Protein AF-A0A7M3PBM9-F1 (afdb_monomer_lite)

Structure (mmCIF, N/CA/C/O backbone):
data_AF-A0A7M3PBM9-F1
#
_entry.id   AF-A0A7M3PBM9-F1
#
loop_
_atom_site.group_PDB
_atom_site.id
_atom_site.type_symbol
_atom_site.label_atom_id
_atom_site.label_alt_id
_atom_site.label_comp_id
_atom_site.label_asym_id
_atom_site.label_entity_id
_atom_site.label_seq_id
_atom_site.pdbx_PDB_ins_code
_atom_site.Cartn_x
_atom_site.Cartn_y
_atom_site.Cartn_z
_atom_site.occupancy
_atom_site.B_iso_or_equiv
_atom_site.auth_seq_id
_atom_site.auth_comp_id
_atom_site.auth_asym_id
_atom_site.auth_atom_id
_atom_site.pdbx_PDB_model_num
ATOM 1 N N . MET A 1 1 ? -22.779 4.260 16.317 1.00 39.94 1 MET A N 1
ATOM 2 C CA . MET A 1 1 ? -21.366 4.637 16.527 1.00 39.94 1 MET A CA 1
ATOM 3 C C . MET A 1 1 ? -20.652 4.446 15.200 1.00 39.94 1 MET A C 1
ATOM 5 O O . MET A 1 1 ? -20.146 3.365 14.939 1.00 39.94 1 MET A O 1
ATOM 9 N N . SER A 1 2 ? -20.713 5.443 14.316 1.00 43.88 2 SER A N 1
ATOM 10 C CA . SER A 1 2 ? -19.997 5.405 13.039 1.00 43.88 2 SER A CA 1
ATOM 11 C C . SER A 1 2 ? -18.538 5.736 13.318 1.00 43.88 2 SER A C 1
ATOM 13 O O . SER A 1 2 ? -18.134 6.891 13.241 1.00 43.88 2 SER A O 1
ATOM 15 N N . THR A 1 3 ? -17.759 4.745 13.746 1.00 52.28 3 THR A N 1
ATOM 16 C CA . THR A 1 3 ? -16.306 4.867 13.676 1.00 52.28 3 THR A CA 1
ATOM 17 C C . THR A 1 3 ? -15.967 4.872 12.197 1.00 52.28 3 THR A C 1
ATOM 19 O O . THR A 1 3 ? -16.123 3.855 11.526 1.00 52.28 3 THR A O 1
ATOM 22 N N . GLU A 1 4 ? -15.615 6.040 11.678 1.00 83.38 4 GLU A N 1
ATOM 23 C CA . GLU A 1 4 ? -15.232 6.219 10.285 1.00 83.38 4 GLU A CA 1
ATOM 24 C C . GLU A 1 4 ? -14.106 5.228 9.945 1.00 83.38 4 GLU A C 1
ATOM 26 O O . GLU A 1 4 ? -13.003 5.290 10.494 1.00 83.38 4 GLU A O 1
ATOM 31 N N . HIS A 1 5 ? -14.435 4.231 9.119 1.00 93.94 5 HIS A N 1
ATOM 32 C CA . HIS A 1 5 ? -13.485 3.247 8.614 1.00 93.94 5 HIS A CA 1
ATOM 33 C C . HIS A 1 5 ? -12.494 3.924 7.666 1.00 93.94 5 HIS A C 1
ATOM 35 O O . HIS A 1 5 ? -12.785 4.971 7.086 1.00 93.94 5 HIS A O 1
ATOM 41 N N . LEU A 1 6 ? -11.334 3.301 7.451 1.00 94.69 6 LEU A N 1
ATOM 42 C CA . LEU A 1 6 ? -10.448 3.732 6.371 1.00 94.69 6 LEU A CA 1
ATOM 43 C C . LEU A 1 6 ? -11.205 3.680 5.036 1.00 94.69 6 LEU A C 1
ATOM 45 O O . LEU A 1 6 ? -11.783 2.651 4.684 1.00 94.69 6 LEU A O 1
ATOM 49 N N . GLY A 1 7 ? -11.181 4.788 4.293 1.00 94.50 7 GLY A N 1
ATOM 50 C CA . GLY A 1 7 ? -11.704 4.822 2.930 1.00 94.50 7 GLY A CA 1
ATOM 51 C C . GLY A 1 7 ? -10.931 3.868 2.017 1.00 94.50 7 GLY A C 1
ATOM 52 O O . GLY A 1 7 ? -9.757 3.584 2.257 1.00 94.50 7 GLY A O 1
ATOM 53 N N . THR A 1 8 ? -11.572 3.395 0.949 1.00 94.06 8 THR A N 1
ATOM 54 C CA . THR A 1 8 ? -10.992 2.422 0.007 1.00 94.06 8 THR A CA 1
ATOM 55 C C . THR A 1 8 ? -9.629 2.853 -0.537 1.00 94.06 8 THR A C 1
ATOM 57 O O . THR A 1 8 ? -8.703 2.045 -0.554 1.00 94.06 8 THR A O 1
ATOM 60 N N . GLU A 1 9 ? -9.479 4.134 -0.884 1.00 95.44 9 GLU A N 1
ATOM 61 C CA . GLU A 1 9 ? -8.213 4.708 -1.360 1.00 95.44 9 GLU A CA 1
ATOM 62 C C . GLU A 1 9 ? -7.108 4.651 -0.296 1.00 95.44 9 GLU A C 1
ATOM 64 O O . GLU A 1 9 ? -5.959 4.343 -0.595 1.00 95.44 9 GLU A O 1
ATOM 69 N N . ALA A 1 10 ? -7.448 4.888 0.975 1.00 96.06 10 ALA A N 1
ATOM 70 C CA . ALA A 1 10 ? -6.482 4.808 2.068 1.00 96.06 10 ALA A CA 1
ATOM 71 C C . ALA A 1 10 ? -6.044 3.361 2.337 1.00 96.06 10 ALA A C 1
ATOM 73 O O . ALA A 1 10 ? -4.895 3.127 2.708 1.00 96.06 10 ALA A O 1
ATOM 74 N N . ILE A 1 11 ? -6.945 2.391 2.141 1.00 97.25 11 ILE A N 1
ATOM 75 C CA . ILE A 1 11 ? -6.619 0.963 2.219 1.00 97.25 11 ILE A CA 1
ATOM 76 C C . ILE A 1 11 ? -5.671 0.584 1.073 1.00 97.25 11 ILE A C 1
ATOM 78 O O . ILE A 1 11 ? -4.641 -0.026 1.352 1.00 97.25 11 ILE A O 1
ATOM 82 N N . ALA A 1 12 ? -5.965 0.998 -0.165 1.00 96.44 12 ALA A N 1
ATOM 83 C CA . ALA A 1 12 ? -5.106 0.739 -1.325 1.00 96.44 12 ALA A CA 1
ATOM 84 C C . ALA A 1 12 ? -3.703 1.330 -1.125 1.00 96.44 12 ALA A C 1
ATOM 86 O O . ALA A 1 12 ? -2.720 0.594 -1.092 1.00 96.44 12 ALA A O 1
ATOM 87 N N . ALA A 1 13 ? -3.618 2.625 -0.805 1.00 96.62 13 ALA A N 1
ATOM 88 C CA . ALA A 1 13 ? -2.344 3.290 -0.543 1.00 96.62 13 ALA A CA 1
ATOM 89 C C . ALA A 1 13 ? -1.569 2.673 0.640 1.00 96.62 13 ALA A C 1
ATOM 91 O O . ALA A 1 13 ? -0.339 2.669 0.642 1.00 96.62 13 ALA A O 1
ATOM 92 N N . PHE A 1 14 ? -2.254 2.135 1.660 1.00 97.44 14 PHE A N 1
ATOM 93 C CA . PHE A 1 14 ? -1.600 1.401 2.750 1.00 97.44 14 PHE A CA 1
ATOM 94 C C . PHE A 1 14 ? -1.025 0.057 2.282 1.00 97.44 14 PHE A C 1
ATOM 96 O O . PHE A 1 14 ? 0.054 -0.342 2.718 1.00 97.44 14 PHE A O 1
ATOM 103 N N . VAL A 1 15 ? -1.750 -0.664 1.424 1.00 97.19 15 VAL A N 1
ATOM 104 C CA . VAL A 1 15 ? -1.316 -1.953 0.865 1.00 97.19 15 VAL A CA 1
ATOM 105 C C . VAL A 1 15 ? -0.126 -1.776 -0.075 1.00 97.19 15 VAL A C 1
ATOM 107 O O . VAL A 1 15 ? 0.791 -2.597 -0.021 1.00 97.19 15 VAL A O 1
ATOM 110 N N . ASP A 1 16 ? -0.127 -0.701 -0.859 1.00 95.38 16 ASP A N 1
ATOM 111 C CA . ASP A 1 16 ? 0.907 -0.383 -1.846 1.00 95.38 16 ASP A CA 1
ATOM 112 C C . ASP A 1 16 ? 2.115 0.358 -1.239 1.00 95.38 16 ASP A C 1
ATOM 114 O O . ASP A 1 16 ? 3.157 0.488 -1.877 1.00 95.38 16 ASP A O 1
ATOM 118 N N . GLY A 1 17 ? 2.024 0.789 0.026 1.00 96.44 17 GLY A N 1
ATOM 119 C CA . GLY A 1 17 ? 3.110 1.485 0.728 1.00 96.44 17 GLY A CA 1
ATOM 120 C C . GLY A 1 17 ? 3.275 2.952 0.317 1.00 96.44 17 GLY A C 1
ATOM 121 O O . GLY A 1 17 ? 4.344 3.534 0.486 1.00 96.44 17 GLY A O 1
ATOM 122 N N . GLU A 1 18 ? 2.220 3.563 -0.218 1.00 97.81 18 GLU A N 1
ATOM 123 C CA . GLU A 1 18 ? 2.239 4.913 -0.792 1.00 97.81 18 GLU A CA 1
ATOM 124 C C . GLU A 1 18 ? 1.809 6.008 0.197 1.00 97.81 18 GLU A C 1
ATOM 126 O O . GLU A 1 18 ? 1.899 7.206 -0.092 1.00 97.81 18 GLU A O 1
ATOM 131 N N . LEU A 1 19 ? 1.364 5.625 1.398 1.00 96.38 19 LEU A N 1
ATOM 132 C CA . LEU A 1 19 ? 1.017 6.586 2.439 1.00 96.38 19 LEU A CA 1
ATOM 133 C C . LEU A 1 19 ? 2.235 7.392 2.913 1.00 96.38 19 LEU A C 1
ATOM 135 O O . LEU A 1 19 ? 3.368 6.919 2.984 1.00 96.38 19 LEU A O 1
ATOM 139 N N . SER A 1 20 ? 1.991 8.643 3.311 1.00 95.88 20 SER A N 1
ATOM 140 C CA . SER A 1 20 ? 2.989 9.395 4.076 1.00 95.88 20 SER A CA 1
ATOM 141 C C . SER A 1 20 ? 3.229 8.722 5.431 1.00 95.88 20 SER A C 1
ATOM 143 O O . SER A 1 20 ? 2.318 8.122 5.994 1.00 95.88 20 SER A O 1
ATOM 145 N N . VAL A 1 21 ? 4.417 8.896 6.015 1.00 95.94 21 VAL A N 1
ATOM 146 C CA . VAL A 1 21 ? 4.784 8.292 7.315 1.00 95.94 21 VAL A CA 1
ATOM 147 C C . VAL A 1 21 ? 3.749 8.586 8.412 1.00 95.94 21 VAL A C 1
ATOM 149 O O . VAL A 1 21 ? 3.445 7.736 9.248 1.00 95.94 21 V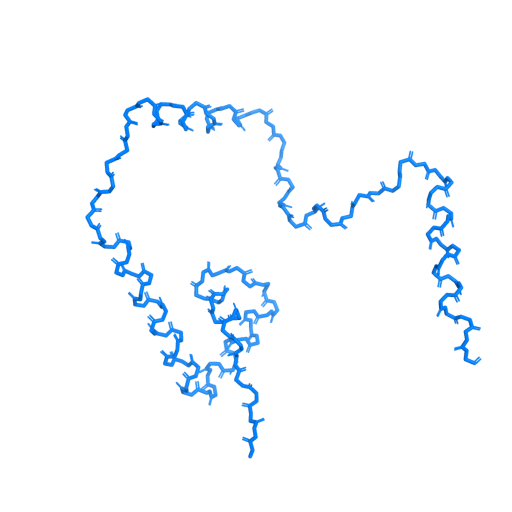AL A O 1
ATOM 152 N N . VAL A 1 22 ? 3.176 9.793 8.416 1.00 94.81 22 VAL A N 1
ATOM 153 C CA . VAL A 1 22 ? 2.142 10.187 9.385 1.00 94.81 22 VAL A CA 1
ATOM 154 C C . VAL A 1 22 ? 0.822 9.461 9.115 1.00 94.81 22 VAL A C 1
ATOM 156 O O . VAL A 1 22 ? 0.186 8.983 10.056 1.00 94.81 22 VAL A O 1
ATOM 159 N N . ALA A 1 23 ? 0.407 9.362 7.850 1.00 93.19 23 ALA A N 1
ATOM 160 C CA . ALA A 1 23 ? -0.810 8.651 7.464 1.00 93.19 23 ALA A CA 1
ATOM 161 C C . ALA A 1 23 ? -0.685 7.141 7.708 1.00 93.19 23 ALA A C 1
ATOM 163 O O . ALA A 1 23 ? -1.624 6.527 8.209 1.00 93.19 23 ALA A O 1
ATOM 164 N N . GLU A 1 24 ? 0.487 6.562 7.454 1.00 97.75 24 GLU A N 1
ATOM 165 C CA . GLU A 1 24 ? 0.766 5.153 7.710 1.00 97.75 24 GLU A CA 1
ATOM 166 C C . GLU A 1 24 ? 0.642 4.820 9.201 1.00 97.75 24 GLU A C 1
ATOM 168 O O . GLU A 1 24 ? -0.071 3.888 9.561 1.00 97.75 24 GLU A O 1
ATOM 173 N N . ARG A 1 25 ? 1.239 5.624 10.094 1.00 97.62 25 ARG A N 1
ATOM 174 C CA . ARG A 1 25 ? 1.102 5.429 11.552 1.00 97.62 25 ARG A CA 1
ATOM 175 C C . ARG A 1 25 ? -0.355 5.483 12.012 1.00 97.62 25 ARG A C 1
ATOM 177 O O . ARG A 1 25 ? -0.765 4.681 12.848 1.00 97.62 25 ARG A O 1
ATOM 184 N N . ARG A 1 26 ? -1.151 6.407 11.462 1.00 95.81 26 ARG A N 1
ATOM 185 C CA . ARG A 1 26 ? -2.592 6.504 11.760 1.00 95.81 26 ARG A CA 1
ATOM 186 C C . ARG A 1 26 ? -3.353 5.280 11.255 1.00 95.81 26 ARG A C 1
ATOM 188 O O . ARG A 1 26 ? -4.168 4.734 11.995 1.00 95.81 26 ARG A O 1
ATOM 195 N N . ALA A 1 27 ? -3.058 4.824 10.039 1.00 96.88 27 ALA A N 1
ATOM 196 C CA . ALA A 1 27 ? -3.642 3.610 9.483 1.00 96.88 27 ALA A CA 1
ATOM 197 C C . ALA A 1 27 ? -3.284 2.385 10.338 1.00 96.88 27 ALA A C 1
ATOM 199 O O . ALA A 1 27 ? -4.175 1.633 10.713 1.00 96.88 27 ALA A O 1
ATOM 200 N N . GLN A 1 28 ? -2.021 2.223 10.744 1.00 97.75 28 GLN A N 1
ATOM 201 C CA . GLN A 1 28 ? -1.590 1.141 11.639 1.00 97.75 28 GLN A CA 1
ATOM 202 C C . GLN A 1 28 ? -2.338 1.171 12.979 1.00 97.75 28 GLN A C 1
ATOM 204 O O . GLN A 1 28 ? -2.854 0.142 13.413 1.00 97.75 28 GLN A O 1
ATOM 209 N N . ALA A 1 29 ? -2.460 2.345 13.608 1.00 96.62 29 ALA A N 1
ATOM 210 C CA . ALA A 1 29 ? -3.225 2.504 14.845 1.00 96.62 29 ALA A CA 1
ATOM 211 C C . ALA A 1 29 ? -4.699 2.101 14.668 1.00 96.62 29 ALA A C 1
ATOM 213 O O . ALA A 1 29 ? -5.239 1.353 15.484 1.00 96.62 29 ALA A O 1
ATOM 214 N N . HIS A 1 30 ? -5.328 2.521 13.568 1.00 96.25 30 HIS A N 1
ATOM 215 C CA . HIS A 1 30 ? -6.694 2.118 13.240 1.00 96.25 30 HIS A CA 1
ATOM 216 C C . HIS A 1 30 ? -6.805 0.604 13.014 1.00 96.25 30 HIS A C 1
ATOM 218 O O . HIS A 1 30 ? -7.715 -0.034 13.537 1.00 96.25 30 HIS A O 1
ATOM 224 N N . LEU A 1 31 ? -5.858 -0.003 12.294 1.00 96.75 31 LEU A N 1
ATOM 225 C CA . LEU A 1 31 ? -5.842 -1.443 12.038 1.00 96.75 31 LEU A CA 1
ATOM 226 C C . LEU A 1 31 ? -5.655 -2.264 13.314 1.00 96.75 31 LEU A C 1
ATOM 228 O O . LEU A 1 31 ? -6.171 -3.375 13.379 1.00 96.75 31 LEU A O 1
ATOM 232 N N . MET A 1 32 ? -4.982 -1.755 14.346 1.00 96.62 32 MET A N 1
ATOM 233 C CA . MET A 1 32 ? -4.939 -2.434 15.648 1.00 96.62 32 MET A CA 1
ATOM 234 C C . MET A 1 32 ? -6.323 -2.470 16.313 1.00 96.62 32 MET A C 1
ATOM 236 O O . MET A 1 32 ? -6.710 -3.497 16.873 1.00 96.62 32 MET A O 1
ATOM 240 N N . ALA A 1 33 ? -7.105 -1.398 16.178 1.00 95.06 33 ALA A N 1
ATOM 241 C CA . ALA A 1 33 ? -8.413 -1.257 16.815 1.00 95.06 33 ALA A CA 1
ATOM 242 C C . ALA A 1 33 ? -9.594 -1.826 15.998 1.00 95.06 33 ALA A C 1
ATOM 244 O O . ALA A 1 33 ? -10.594 -2.219 16.590 1.00 95.06 33 ALA A O 1
ATOM 245 N N . CYS A 1 34 ? -9.499 -1.902 14.664 1.00 96.56 34 CYS A N 1
ATOM 246 C CA . CYS A 1 34 ? -10.629 -2.228 13.782 1.00 96.56 34 CYS A CA 1
ATOM 247 C C . CYS A 1 34 ? -10.419 -3.540 12.989 1.00 96.56 34 CYS A C 1
ATOM 249 O O . CYS A 1 34 ? -9.634 -3.566 12.032 1.00 96.56 34 CYS A O 1
ATOM 251 N N . PRO A 1 35 ? -11.115 -4.643 13.340 1.00 96.12 35 PRO A N 1
ATOM 252 C CA . PRO A 1 35 ? -11.029 -5.911 12.609 1.00 96.12 35 PRO A CA 1
ATOM 253 C C . PRO A 1 35 ? -11.556 -5.839 11.170 1.00 96.12 35 PRO A C 1
ATOM 255 O O . PRO A 1 35 ? -11.035 -6.541 10.301 1.00 96.12 35 PRO A O 1
ATOM 258 N N . GLU A 1 36 ? -12.545 -4.993 10.888 1.00 96.38 36 GLU A N 1
ATOM 259 C CA . GLU A 1 36 ? -13.129 -4.833 9.554 1.00 96.38 36 GLU A CA 1
ATOM 260 C C . GLU A 1 36 ? -12.089 -4.288 8.573 1.00 96.38 36 GLU A C 1
ATOM 262 O O . GLU A 1 36 ? -11.860 -4.886 7.521 1.00 96.38 36 GLU A O 1
ATOM 267 N N . CYS A 1 37 ? -11.377 -3.222 8.946 1.00 97.38 37 CYS A N 1
ATOM 268 C CA . CYS A 1 37 ? -10.316 -2.665 8.110 1.00 97.38 37 CYS A CA 1
ATOM 269 C C . CYS A 1 37 ? -9.130 -3.627 7.963 1.00 97.38 37 CYS A C 1
AT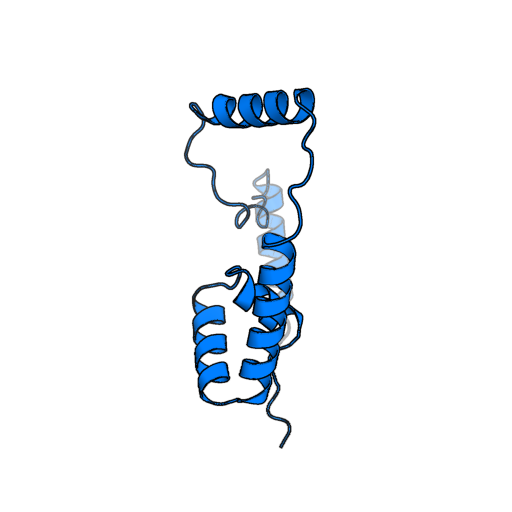OM 271 O O . CYS A 1 37 ? -8.558 -3.712 6.875 1.00 97.38 37 CYS A O 1
ATOM 273 N N . ARG A 1 38 ? -8.797 -4.429 8.990 1.00 97.75 38 ARG A N 1
ATOM 274 C CA . ARG A 1 38 ? -7.798 -5.509 8.839 1.00 97.75 38 ARG A CA 1
ATOM 275 C C . ARG A 1 38 ? -8.211 -6.520 7.775 1.00 97.75 38 ARG A C 1
ATOM 277 O O . ARG A 1 38 ? -7.375 -6.940 6.975 1.00 97.75 38 ARG A O 1
ATOM 284 N N . ARG A 1 39 ? -9.490 -6.903 7.752 1.00 98.00 39 ARG A N 1
ATOM 285 C CA . ARG A 1 39 ? -10.028 -7.834 6.756 1.00 98.00 39 ARG A CA 1
ATOM 286 C C . ARG A 1 39 ? -9.954 -7.249 5.347 1.00 98.00 39 ARG A C 1
ATOM 288 O O . ARG A 1 39 ? -9.564 -7.964 4.429 1.00 98.00 39 ARG A O 1
ATOM 295 N N . GLU A 1 40 ? -10.290 -5.975 5.168 1.00 97.69 40 GLU A N 1
ATOM 296 C CA . GLU A 1 40 ? -10.213 -5.330 3.851 1.00 97.69 40 GLU A CA 1
ATOM 297 C C . GLU A 1 40 ? -8.763 -5.189 3.352 1.00 97.69 40 GLU A C 1
ATOM 299 O O . GLU A 1 40 ? -8.479 -5.549 2.208 1.00 97.69 40 GLU A O 1
ATOM 304 N N . VAL A 1 41 ? -7.813 -4.814 4.220 1.00 98.12 41 VAL A N 1
ATOM 305 C CA . VAL A 1 41 ? -6.371 -4.830 3.889 1.00 98.12 41 VAL A CA 1
ATOM 306 C C . VAL A 1 41 ? -5.911 -6.235 3.485 1.00 98.12 41 VAL A C 1
ATOM 308 O O . VAL A 1 41 ? -5.186 -6.398 2.502 1.00 98.12 41 VAL A O 1
ATOM 311 N N . ALA A 1 42 ? -6.334 -7.273 4.213 1.00 98.19 42 ALA A N 1
ATOM 312 C CA . ALA A 1 42 ? -5.977 -8.655 3.893 1.00 98.19 42 ALA A CA 1
ATOM 313 C C . ALA A 1 42 ? -6.517 -9.095 2.521 1.00 98.19 42 ALA A C 1
ATOM 315 O O . ALA A 1 42 ? -5.786 -9.725 1.751 1.00 98.19 42 ALA A O 1
ATOM 316 N N . LYS A 1 43 ? -7.761 -8.725 2.182 1.00 97.50 43 LYS A N 1
ATOM 317 C CA . LYS A 1 43 ? -8.356 -8.996 0.862 1.00 97.50 43 LYS A CA 1
ATOM 318 C C . LYS A 1 43 ? -7.561 -8.335 -0.261 1.00 97.50 43 LYS A C 1
ATOM 320 O O . LYS A 1 43 ? -7.229 -9.005 -1.237 1.00 97.50 43 LYS A O 1
ATOM 325 N N . GLN A 1 44 ? -7.214 -7.057 -0.116 1.00 97.06 44 GLN A N 1
ATOM 326 C CA . GLN A 1 44 ? -6.439 -6.346 -1.135 1.00 97.06 44 GLN A CA 1
ATOM 327 C C . GLN A 1 44 ? -5.022 -6.913 -1.288 1.00 97.06 44 GLN A C 1
ATOM 329 O O . GLN A 1 44 ? -4.582 -7.163 -2.408 1.00 97.06 44 GLN A O 1
ATOM 334 N N . ARG A 1 45 ? -4.334 -7.245 -0.185 1.00 96.69 45 ARG A N 1
ATOM 335 C CA . ARG A 1 45 ? -3.031 -7.939 -0.241 1.00 96.69 45 ARG A CA 1
ATOM 336 C C . ARG A 1 45 ? -3.118 -9.276 -0.969 1.00 96.69 45 ARG A C 1
ATOM 338 O O . ARG A 1 45 ? -2.225 -9.609 -1.748 1.00 96.69 45 ARG A O 1
ATOM 345 N N . GLN A 1 46 ? -4.183 -10.042 -0.731 1.00 97.00 46 GLN A N 1
ATOM 346 C CA . GLN A 1 46 ? -4.406 -11.303 -1.430 1.00 97.00 46 GLN A CA 1
ATOM 347 C C . GLN A 1 46 ? -4.662 -11.084 -2.926 1.00 97.00 46 GLN A C 1
ATOM 349 O O . GLN A 1 46 ? -4.113 -11.828 -3.737 1.00 97.00 46 GLN A O 1
ATOM 354 N N . ALA A 1 47 ? -5.438 -10.065 -3.302 1.00 92.94 47 ALA A N 1
ATOM 355 C CA . ALA A 1 47 ? -5.642 -9.698 -4.702 1.00 92.94 47 ALA A CA 1
ATOM 356 C C . ALA A 1 47 ? -4.315 -9.320 -5.385 1.00 92.94 47 ALA A C 1
ATOM 358 O O . ALA A 1 47 ? -3.976 -9.890 -6.421 1.00 92.94 47 ALA A O 1
ATOM 359 N N . ALA A 1 48 ? -3.511 -8.461 -4.751 1.00 90.31 48 ALA A N 1
ATOM 360 C CA . ALA A 1 48 ? -2.198 -8.065 -5.255 1.00 90.31 48 ALA A CA 1
ATOM 361 C C . ALA A 1 48 ? -1.240 -9.263 -5.393 1.00 90.31 48 ALA A C 1
ATOM 363 O O . ALA A 1 48 ? -0.511 -9.377 -6.377 1.00 90.31 48 ALA A O 1
ATOM 364 N N . LYS A 1 49 ? -1.268 -10.202 -4.435 1.00 93.00 49 LYS A N 1
ATOM 365 C CA . LYS A 1 49 ? -0.490 -11.448 -4.512 1.00 93.00 49 LYS A CA 1
ATOM 366 C C . LYS A 1 49 ? -0.920 -12.308 -5.701 1.00 93.00 49 LYS A C 1
ATOM 368 O O . LYS A 1 49 ? -0.063 -12.755 -6.446 1.00 93.00 49 LYS A O 1
ATOM 373 N N . ARG A 1 50 ? -2.226 -12.500 -5.914 1.00 93.44 50 ARG A N 1
ATOM 374 C CA . ARG A 1 50 ? -2.743 -13.281 -7.053 1.00 93.44 50 ARG A CA 1
ATOM 375 C C . ARG A 1 50 ? -2.321 -12.696 -8.398 1.00 93.44 50 ARG A C 1
ATOM 377 O O . ARG A 1 50 ? -2.028 -13.460 -9.306 1.00 93.44 50 ARG A O 1
ATOM 384 N N . LEU A 1 51 ? -2.280 -11.368 -8.519 1.00 89.12 51 LEU A N 1
ATOM 385 C CA . LEU A 1 51 ? -1.810 -10.716 -9.740 1.00 89.12 51 LEU A CA 1
ATOM 386 C C . LEU A 1 51 ? -0.311 -10.960 -9.967 1.00 89.12 51 LEU A C 1
ATOM 388 O O . LEU A 1 51 ? 0.086 -11.301 -11.076 1.00 89.12 51 LEU A O 1
ATOM 392 N N . ARG A 1 52 ? 0.512 -10.854 -8.916 1.00 88.94 52 ARG A N 1
ATOM 393 C CA . ARG A 1 52 ? 1.954 -11.149 -9.000 1.00 88.94 52 ARG A CA 1
ATOM 394 C C . ARG A 1 52 ? 2.254 -12.614 -9.309 1.00 88.94 52 ARG A C 1
ATOM 396 O O . ARG A 1 52 ? 3.190 -12.888 -10.046 1.00 88.94 52 ARG A O 1
ATOM 403 N N . ASP A 1 53 ? 1.454 -13.525 -8.765 1.00 90.69 53 ASP A N 1
ATOM 404 C CA . ASP A 1 53 ? 1.591 -14.969 -8.981 1.00 90.69 53 ASP A CA 1
ATOM 405 C C . ASP A 1 53 ? 0.949 -15.435 -10.303 1.00 90.69 53 ASP A C 1
ATOM 407 O O . ASP A 1 53 ? 0.988 -16.623 -10.626 1.00 90.69 53 ASP A O 1
ATOM 411 N N . SER A 1 54 ? 0.308 -14.532 -11.054 1.00 89.38 54 SER A N 1
ATOM 412 C CA . SER A 1 54 ? -0.292 -14.869 -12.345 1.00 89.38 54 SER A CA 1
ATOM 413 C C . SER A 1 54 ? 0.780 -15.186 -13.395 1.00 89.38 54 SER A C 1
ATOM 415 O O . SER A 1 54 ? 1.963 -14.903 -13.208 1.00 89.38 54 SER A O 1
ATOM 417 N N . ALA A 1 55 ? 0.372 -15.847 -14.483 1.00 81.38 55 ALA A N 1
ATOM 418 C CA . ALA A 1 55 ? 1.294 -16.348 -15.498 1.00 81.38 55 ALA A CA 1
ATOM 419 C C . ALA A 1 55 ? 2.250 -15.248 -16.015 1.00 81.38 55 ALA A C 1
ATOM 421 O O . ALA A 1 55 ? 1.831 -14.094 -16.141 1.00 81.38 55 ALA A O 1
ATOM 422 N N . PRO A 1 56 ? 3.509 -15.593 -16.359 1.00 80.31 56 PRO A N 1
ATOM 423 C CA . PRO A 1 56 ? 4.469 -14.625 -16.867 1.00 80.31 56 PRO A CA 1
ATOM 424 C C . PRO A 1 56 ? 3.902 -13.856 -18.058 1.00 80.31 56 PRO A C 1
ATOM 426 O O . PRO A 1 56 ? 3.482 -14.448 -19.055 1.00 80.31 56 PRO A O 1
ATOM 429 N N . LEU A 1 57 ? 3.920 -12.529 -17.968 1.00 80.06 57 LEU A N 1
ATOM 430 C CA . LEU A 1 57 ? 3.601 -11.685 -19.109 1.00 80.06 57 LEU A CA 1
ATOM 431 C C . LEU A 1 57 ? 4.726 -11.825 -20.137 1.00 80.06 57 LEU A C 1
ATOM 433 O O . LEU A 1 57 ? 5.901 -11.627 -19.821 1.00 80.06 57 LEU A O 1
ATOM 437 N N . HIS A 1 58 ? 4.376 -12.168 -21.377 1.00 87.44 58 HIS A N 1
ATOM 438 C CA . HIS A 1 58 ? 5.339 -12.124 -22.468 1.00 87.44 58 HIS A CA 1
ATOM 439 C C . HIS A 1 58 ? 5.668 -10.661 -22.775 1.00 87.44 58 HIS A C 1
ATOM 441 O O . HIS A 1 58 ? 4.830 -9.924 -23.293 1.00 87.44 58 HIS A O 1
ATOM 447 N N . ILE A 1 59 ? 6.891 -10.245 -22.450 1.00 87.31 59 ILE A N 1
ATOM 448 C CA . ILE A 1 59 ? 7.413 -8.925 -22.804 1.00 87.31 59 ILE A CA 1
ATOM 449 C C . ILE A 1 59 ? 8.189 -9.070 -24.121 1.00 87.31 59 ILE A C 1
ATOM 451 O O . ILE A 1 59 ? 9.196 -9.788 -24.139 1.00 87.31 59 ILE A O 1
ATOM 455 N N . PRO A 1 60 ? 7.774 -8.400 -25.214 1.00 94.25 60 PRO A N 1
ATOM 456 C CA . PRO A 1 60 ? 8.512 -8.417 -26.473 1.00 94.25 60 PRO A CA 1
ATOM 457 C C . PRO A 1 60 ? 9.960 -7.950 -26.288 1.00 94.25 60 PRO A C 1
ATOM 459 O O . PRO A 1 60 ? 10.223 -6.987 -25.562 1.00 94.25 60 PRO A O 1
ATOM 462 N N . ALA A 1 61 ? 10.904 -8.609 -26.967 1.00 92.81 61 ALA A N 1
ATOM 463 C CA . ALA A 1 61 ? 12.338 -8.348 -26.806 1.00 92.81 61 ALA A CA 1
ATOM 464 C C . ALA A 1 61 ? 12.715 -6.881 -27.072 1.00 92.81 61 ALA A C 1
ATOM 466 O O . ALA A 1 61 ? 13.512 -6.316 -26.327 1.00 92.81 61 ALA A O 1
ATOM 467 N N . GLU A 1 62 ? 12.081 -6.264 -28.070 1.00 94.62 62 GLU A N 1
ATOM 468 C CA . GLU A 1 62 ? 12.263 -4.854 -28.422 1.00 94.62 62 GLU A CA 1
ATOM 469 C C . GLU A 1 62 ? 11.877 -3.914 -27.272 1.00 94.62 62 GLU A C 1
ATOM 471 O O . GLU A 1 62 ? 12.632 -3.020 -26.898 1.00 94.62 62 GLU A O 1
ATOM 476 N N . LEU A 1 63 ? 10.718 -4.146 -26.645 1.00 92.12 63 LEU A N 1
ATOM 477 C CA . LEU A 1 63 ? 10.273 -3.341 -25.508 1.00 92.12 63 LEU A CA 1
ATOM 478 C C . LEU A 1 63 ? 11.233 -3.488 -24.323 1.00 92.12 63 LEU A C 1
ATOM 480 O O . LEU A 1 63 ? 11.579 -2.500 -23.681 1.00 92.12 63 LEU A O 1
ATOM 484 N N . ARG A 1 64 ? 11.695 -4.713 -24.055 1.00 93.19 64 ARG A N 1
ATOM 485 C CA . ARG A 1 64 ? 12.673 -4.974 -22.993 1.00 93.19 64 ARG A CA 1
ATOM 486 C C . ARG A 1 64 ? 13.996 -4.245 -23.244 1.00 93.19 64 ARG A C 1
ATOM 488 O O . ARG A 1 64 ? 14.532 -3.668 -22.305 1.00 93.19 64 ARG A O 1
ATOM 495 N N . ALA A 1 65 ? 14.498 -4.255 -24.480 1.00 92.81 65 ALA A N 1
ATOM 496 C CA . ALA A 1 65 ? 15.725 -3.550 -24.849 1.00 92.81 65 A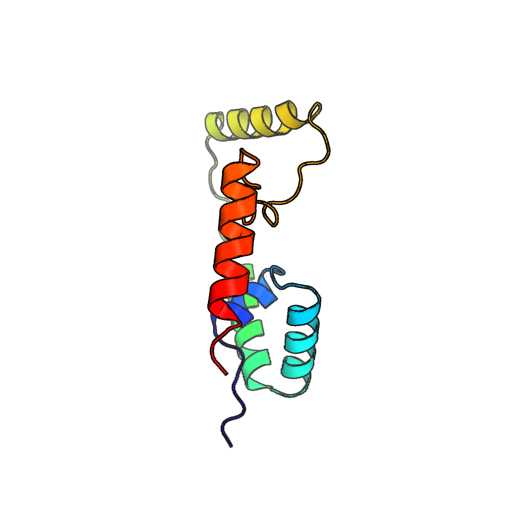LA A CA 1
ATOM 497 C C . ALA A 1 65 ? 15.586 -2.035 -24.639 1.00 92.81 65 ALA A C 1
ATOM 499 O O . ALA A 1 65 ? 16.427 -1.428 -23.983 1.00 92.81 65 ALA A O 1
ATOM 500 N N . ARG A 1 66 ? 14.472 -1.447 -25.093 1.00 93.50 66 ARG A N 1
ATOM 501 C CA . ARG A 1 66 ? 14.187 -0.018 -24.902 1.00 93.50 66 ARG A CA 1
ATOM 502 C C . ARG A 1 66 ? 14.097 0.374 -23.426 1.00 93.50 66 ARG A C 1
ATOM 504 O O . ARG A 1 66 ? 14.642 1.399 -23.043 1.00 93.50 66 ARG A O 1
ATOM 511 N N . ILE A 1 67 ? 13.435 -0.427 -22.585 1.00 91.62 67 ILE A N 1
ATOM 512 C CA . ILE A 1 67 ? 13.346 -0.154 -21.137 1.00 91.62 67 ILE A CA 1
ATOM 513 C C . ILE A 1 67 ? 14.732 -0.214 -20.473 1.00 91.62 67 ILE A C 1
ATOM 515 O O . ILE A 1 67 ? 15.024 0.614 -19.613 1.00 91.62 67 ILE A O 1
ATOM 519 N N . ALA A 1 68 ? 15.586 -1.165 -20.868 1.00 91.00 68 ALA A N 1
ATOM 520 C CA . ALA A 1 68 ? 16.947 -1.273 -20.340 1.00 91.00 68 ALA A CA 1
ATOM 521 C C . ALA A 1 68 ? 17.819 -0.059 -20.712 1.00 91.00 68 ALA A C 1
ATOM 523 O O . ALA A 1 68 ? 18.560 0.436 -19.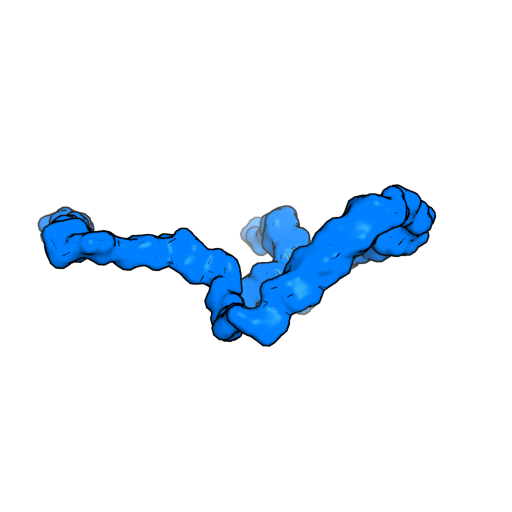867 1.00 91.00 68 ALA A O 1
ATOM 524 N N . ASP A 1 69 ? 17.681 0.452 -21.937 1.00 92.69 69 ASP A N 1
ATOM 525 C CA . ASP A 1 69 ? 18.381 1.650 -22.418 1.00 92.69 69 ASP A CA 1
ATOM 526 C C . ASP A 1 69 ? 17.991 2.916 -21.629 1.00 92.69 69 ASP A C 1
ATOM 528 O O . ASP A 1 69 ? 18.853 3.675 -21.179 1.00 92.69 69 ASP A O 1
ATOM 532 N N . PHE A 1 70 ? 16.692 3.093 -21.344 1.00 85.31 70 PHE A N 1
ATOM 533 C CA . PHE A 1 70 ? 16.219 4.175 -20.470 1.00 85.31 70 PHE A CA 1
ATOM 534 C C . PHE A 1 70 ? 16.818 4.098 -19.064 1.00 85.31 70 PHE A C 1
ATOM 536 O O . PHE A 1 70 ? 17.183 5.129 -18.506 1.00 85.31 70 PHE A O 1
ATOM 543 N N . ALA A 1 71 ? 16.916 2.897 -18.489 1.00 79.62 71 ALA A N 1
ATOM 544 C CA . ALA A 1 71 ? 17.472 2.713 -17.152 1.00 79.62 71 ALA A CA 1
ATOM 545 C C . ALA A 1 71 ? 18.984 3.003 -17.102 1.00 79.62 71 ALA A C 1
ATOM 547 O O . ALA A 1 71 ? 19.449 3.583 -16.124 1.00 79.62 71 ALA A O 1
ATOM 548 N N . GLY A 1 72 ? 19.733 2.647 -18.154 1.00 70.19 72 GLY A N 1
ATOM 549 C CA . GLY A 1 72 ? 21.170 2.942 -18.269 1.00 70.19 72 GLY A CA 1
ATOM 550 C C . GLY A 1 72 ? 21.480 4.416 -18.550 1.00 70.19 72 GLY A C 1
ATOM 551 O O . GLY A 1 72 ? 22.522 4.923 -18.152 1.00 70.19 72 GLY A O 1
ATOM 552 N N . SER A 1 73 ? 20.547 5.149 -19.161 1.00 63.31 73 SER A N 1
ATOM 553 C CA . SER A 1 73 ? 20.701 6.588 -19.424 1.00 63.31 73 SER A CA 1
ATOM 554 C C . SER A 1 73 ? 20.590 7.466 -18.164 1.00 63.31 73 SER A C 1
ATOM 556 O O . SER A 1 73 ? 20.775 8.679 -18.240 1.00 63.31 73 SER A O 1
ATOM 558 N N . CYS A 1 74 ? 20.275 6.884 -17.001 1.00 55.59 74 CYS A N 1
ATOM 559 C CA . CYS A 1 74 ? 20.133 7.605 -15.734 1.00 55.59 74 CYS A CA 1
ATOM 560 C C . CYS A 1 74 ? 21.428 7.705 -14.902 1.00 55.59 74 CYS A C 1
ATOM 562 O O . CYS A 1 74 ? 21.372 8.270 -13.811 1.00 55.59 74 CYS A O 1
ATOM 564 N N . GLU A 1 75 ? 22.576 7.199 -15.369 1.00 53.19 75 GLU A N 1
ATOM 565 C CA . GLU A 1 75 ? 23.823 7.206 -14.576 1.00 53.19 75 GLU A CA 1
ATOM 566 C C . GLU A 1 75 ? 24.550 8.566 -14.492 1.00 53.19 75 GLU A C 1
ATOM 568 O O . GLU A 1 75 ? 25.476 8.687 -13.701 1.00 53.19 75 GLU A O 1
ATOM 573 N N . ASP A 1 76 ? 24.076 9.626 -15.160 1.00 50.81 76 ASP A N 1
ATOM 574 C CA . ASP A 1 76 ? 24.667 10.979 -15.066 1.00 50.81 76 ASP A CA 1
ATOM 575 C C . ASP A 1 76 ? 23.622 12.087 -14.848 1.00 50.81 76 ASP A C 1
ATOM 577 O O . ASP A 1 76 ? 23.610 13.132 -15.506 1.00 50.81 76 ASP A O 1
ATOM 581 N N . SER A 1 77 ? 22.684 11.892 -13.924 1.00 47.56 77 SER A N 1
ATOM 582 C CA . SER A 1 77 ? 21.810 12.986 -13.489 1.00 47.56 77 SER A CA 1
ATOM 583 C C . SER A 1 77 ? 21.545 12.908 -11.993 1.00 47.56 77 SER A C 1
ATOM 585 O O . SER A 1 77 ? 20.894 11.984 -11.515 1.00 47.56 77 SER A O 1
ATOM 587 N N . GLU A 1 78 ? 22.098 13.904 -11.292 1.00 50.34 78 GLU A N 1
ATOM 588 C CA . GLU A 1 78 ? 21.779 14.415 -9.952 1.00 50.34 78 GLU A CA 1
ATOM 589 C C . GLU A 1 78 ? 20.537 13.809 -9.268 1.00 50.34 78 GLU A C 1
ATOM 591 O O . GLU A 1 78 ? 19.495 13.654 -9.909 1.00 50.34 78 GLU A O 1
ATOM 596 N N . PRO A 1 79 ? 20.585 13.560 -7.940 1.00 45.56 79 PRO A N 1
ATOM 597 C CA . PRO A 1 79 ? 19.551 12.839 -7.201 1.00 45.56 79 PRO A CA 1
ATOM 598 C C . PRO A 1 79 ? 18.158 13.376 -7.528 1.00 45.56 79 PRO A C 1
ATOM 600 O O . PRO A 1 79 ? 17.765 14.474 -7.120 1.00 45.56 79 PRO A O 1
ATOM 603 N N . HIS A 1 80 ? 17.419 12.579 -8.301 1.00 51.41 80 HIS A N 1
ATOM 604 C CA . HIS A 1 80 ? 16.133 12.953 -8.859 1.00 51.41 80 HIS A CA 1
ATOM 605 C C . HIS A 1 80 ? 15.160 13.233 -7.711 1.00 51.41 80 HIS A C 1
ATOM 607 O O . HIS A 1 80 ? 14.642 12.338 -7.036 1.00 51.41 80 HIS A O 1
ATOM 613 N N . ARG A 1 81 ? 14.946 14.528 -7.479 1.00 51.00 81 ARG A N 1
ATOM 614 C CA . ARG A 1 81 ? 13.971 15.104 -6.558 1.00 51.00 81 ARG A CA 1
ATOM 615 C C . ARG A 1 81 ? 12.626 14.416 -6.810 1.00 51.00 81 ARG A C 1
ATOM 617 O O . ARG A 1 81 ? 12.019 14.599 -7.862 1.00 51.00 81 ARG A O 1
ATOM 624 N N . SER A 1 82 ? 12.200 13.571 -5.871 1.00 48.34 82 SER A N 1
ATOM 625 C CA . SER A 1 82 ? 11.032 12.702 -6.030 1.00 48.34 82 SER A CA 1
ATOM 626 C C . SER A 1 82 ? 9.782 13.507 -6.410 1.00 48.34 82 SER A C 1
ATOM 628 O O . SER A 1 82 ? 9.615 14.643 -5.961 1.00 48.34 82 SER A O 1
ATOM 630 N N . ALA A 1 83 ? 8.870 12.890 -7.171 1.00 55.22 83 ALA A N 1
ATOM 631 C CA . ALA A 1 83 ? 7.625 13.453 -7.727 1.00 55.22 83 ALA A CA 1
ATOM 632 C C . ALA A 1 83 ? 6.707 14.217 -6.739 1.00 55.22 83 ALA A C 1
ATOM 634 O O . ALA A 1 83 ? 5.774 14.902 -7.149 1.00 55.22 83 ALA A O 1
ATOM 635 N N . ARG A 1 84 ? 7.012 14.187 -5.438 1.00 50.00 84 ARG A N 1
ATOM 636 C CA . ARG A 1 84 ? 6.446 15.053 -4.394 1.00 50.00 84 ARG A CA 1
ATOM 637 C C . ARG A 1 84 ? 6.713 16.553 -4.601 1.00 50.00 84 ARG A C 1
ATOM 639 O O . ARG A 1 84 ? 6.108 17.360 -3.910 1.00 50.00 84 ARG A O 1
ATOM 646 N N . HIS A 1 85 ? 7.615 16.936 -5.506 1.00 50.50 85 HIS A N 1
ATOM 647 C CA . HIS A 1 85 ? 8.008 18.333 -5.739 1.00 50.50 85 HIS A CA 1
ATOM 648 C C . HIS A 1 85 ? 7.423 18.973 -7.006 1.00 50.50 85 HIS A C 1
ATOM 650 O O . HIS A 1 85 ? 7.821 20.076 -7.368 1.00 50.50 85 HIS A O 1
ATOM 656 N N . LEU A 1 86 ? 6.470 18.320 -7.674 1.00 50.44 86 LEU A N 1
ATOM 657 C CA . LEU A 1 86 ? 5.775 18.905 -8.828 1.00 50.44 86 LEU A CA 1
ATOM 658 C C . LEU A 1 86 ? 4.614 19.837 -8.432 1.00 50.44 86 LEU A C 1
ATOM 660 O O . LEU A 1 86 ? 4.011 20.459 -9.300 1.00 50.44 86 LEU A O 1
ATOM 664 N N . THR A 1 87 ? 4.300 19.981 -7.139 1.00 53.88 87 THR A N 1
ATOM 665 C CA . THR A 1 87 ? 3.165 20.803 -6.673 1.00 53.88 87 THR A CA 1
ATOM 666 C C . THR A 1 87 ? 3.512 22.261 -6.371 1.00 53.88 87 THR A C 1
ATOM 668 O O . THR A 1 87 ? 2.607 23.052 -6.116 1.00 53.88 87 THR A O 1
ATOM 671 N N . HIS A 1 88 ? 4.785 22.660 -6.444 1.00 56.16 88 HIS A N 1
ATOM 672 C CA . HIS A 1 88 ? 5.178 24.063 -6.308 1.00 56.16 88 HIS A CA 1
ATOM 673 C C . HIS A 1 88 ? 6.128 24.461 -7.430 1.00 56.16 88 HIS A C 1
ATOM 675 O O . HIS A 1 88 ? 7.345 24.396 -7.285 1.00 56.16 88 HIS A O 1
ATOM 681 N N . ARG A 1 89 ? 5.560 24.910 -8.554 1.00 50.16 89 ARG A N 1
ATOM 682 C CA . ARG A 1 89 ? 6.293 25.759 -9.495 1.00 50.16 89 ARG A CA 1
ATOM 683 C C . ARG A 1 89 ? 6.535 27.103 -8.790 1.00 50.16 89 ARG A C 1
ATOM 685 O O . ARG A 1 89 ? 5.551 27.787 -8.498 1.00 50.16 89 ARG A O 1
ATOM 692 N N . PRO A 1 90 ? 7.782 27.478 -8.449 1.00 56.53 90 PRO A N 1
ATOM 693 C CA . PRO A 1 90 ? 8.037 28.816 -7.941 1.00 56.53 90 PRO A CA 1
ATOM 694 C C . PRO A 1 90 ? 7.758 29.838 -9.057 1.00 56.53 90 PRO A C 1
ATOM 696 O O . PRO A 1 90 ? 7.917 29.508 -10.237 1.00 56.53 90 PRO A O 1
ATOM 699 N N . PRO A 1 91 ? 7.307 31.056 -8.713 1.00 55.97 91 PRO A N 1
ATOM 700 C CA . PRO A 1 91 ? 7.008 32.078 -9.705 1.00 55.97 91 PRO A CA 1
ATOM 701 C C . PRO A 1 91 ? 8.272 32.441 -10.495 1.00 55.97 91 PRO A C 1
ATOM 703 O O . PRO A 1 91 ? 9.316 32.734 -9.921 1.00 55.97 91 PRO A O 1
ATOM 706 N N . GLU A 1 92 ? 8.154 32.452 -11.820 1.00 60.25 92 GLU A N 1
ATOM 707 C CA . GLU A 1 92 ? 9.230 32.773 -12.770 1.00 60.25 92 GLU A CA 1
ATOM 708 C C . GLU A 1 92 ? 9.610 34.267 -12.808 1.00 60.25 92 GLU A C 1
ATOM 710 O O . GLU A 1 92 ? 10.472 34.680 -13.581 1.00 60.25 92 GLU A O 1
ATOM 715 N N . SER A 1 93 ? 9.008 35.087 -11.939 1.00 65.38 93 SER A N 1
ATOM 716 C CA . SER A 1 93 ? 9.321 36.506 -11.791 1.00 65.38 93 SER A CA 1
ATOM 717 C C . SER A 1 93 ? 8.999 37.045 -10.392 1.00 65.38 93 SER A C 1
ATOM 719 O O . SER A 1 93 ? 8.115 36.557 -9.681 1.00 65.38 93 SER A O 1
ATOM 721 N N . LEU A 1 94 ? 9.680 38.133 -10.022 1.00 66.56 94 LEU A N 1
ATOM 722 C CA . LEU A 1 94 ? 9.418 38.877 -8.784 1.00 66.56 94 LEU A CA 1
ATOM 723 C C . LEU A 1 94 ? 7.997 39.465 -8.748 1.00 66.56 94 LEU A C 1
ATOM 725 O O . LEU A 1 94 ? 7.393 39.550 -7.680 1.00 66.56 94 LEU A O 1
ATOM 729 N N . SER A 1 95 ? 7.433 39.819 -9.908 1.00 70.50 95 SER A N 1
ATOM 730 C CA . SER A 1 95 ? 6.052 40.303 -10.011 1.00 70.50 95 SER A CA 1
ATOM 731 C C . SER A 1 95 ? 5.035 39.216 -9.652 1.00 70.50 95 SER A C 1
ATOM 733 O O . SER A 1 95 ? 4.126 39.464 -8.862 1.00 70.50 95 SER A O 1
ATOM 735 N N . ALA A 1 96 ? 5.228 37.988 -10.141 1.00 66.25 96 ALA A N 1
ATOM 736 C CA . ALA A 1 96 ? 4.350 36.864 -9.829 1.00 66.25 96 ALA A CA 1
ATOM 737 C C . AL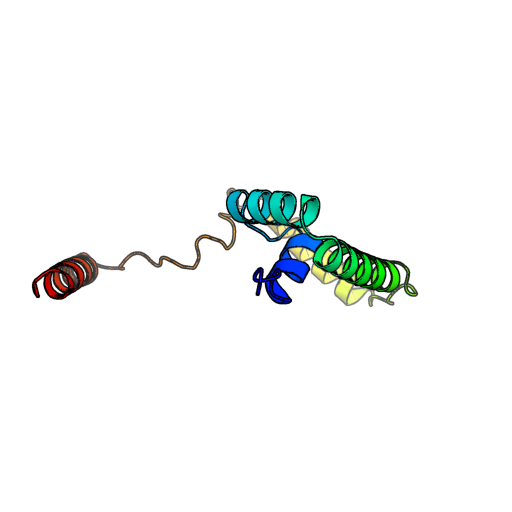A A 1 96 ? 4.451 36.433 -8.352 1.00 66.25 96 ALA A C 1
ATOM 739 O O . ALA A 1 96 ? 3.455 36.009 -7.763 1.00 66.25 96 ALA A O 1
ATOM 740 N N . ALA A 1 97 ? 5.620 36.599 -7.722 1.00 72.56 97 ALA A N 1
ATOM 741 C CA . ALA A 1 97 ? 5.787 36.392 -6.282 1.00 72.56 97 ALA A CA 1
ATOM 742 C C . ALA A 1 97 ? 5.019 37.436 -5.450 1.00 72.56 97 ALA A C 1
ATOM 744 O O . ALA A 1 97 ? 4.295 37.078 -4.518 1.00 72.56 97 ALA A O 1
ATOM 745 N N . LEU A 1 98 ? 5.121 38.719 -5.816 1.00 77.19 98 LEU A N 1
ATOM 746 C CA . LEU A 1 98 ? 4.400 39.806 -5.144 1.00 77.19 98 LEU A CA 1
ATOM 747 C C . LEU A 1 98 ? 2.878 39.623 -5.233 1.00 77.19 98 LEU A C 1
ATOM 749 O O . LEU A 1 98 ? 2.174 39.812 -4.241 1.00 77.19 98 LEU A O 1
ATOM 753 N N . GLU A 1 99 ? 2.361 39.169 -6.375 1.00 71.38 99 GLU A N 1
ATOM 754 C CA . GLU A 1 99 ? 0.932 38.886 -6.537 1.00 71.38 99 GLU A CA 1
ATOM 755 C C . GLU A 1 99 ? 0.409 37.770 -5.617 1.00 71.38 99 GLU A C 1
ATOM 757 O O . GLU A 1 99 ? -0.735 37.836 -5.155 1.00 71.38 99 GLU A O 1
ATOM 762 N N . GLN A 1 100 ? 1.216 36.742 -5.338 1.00 70.44 100 GLN A N 1
ATOM 763 C CA . GLN A 1 100 ? 0.832 35.661 -4.423 1.00 70.44 100 GLN A CA 1
ATOM 764 C C . GLN A 1 100 ? 0.766 36.150 -2.970 1.00 70.44 100 GLN A C 1
ATOM 766 O O . GLN A 1 100 ? -0.171 35.800 -2.250 1.00 70.44 100 GLN A O 1
ATOM 771 N N . ILE A 1 101 ? 1.693 37.024 -2.566 1.00 77.31 101 ILE A N 1
ATOM 772 C CA . ILE A 1 101 ? 1.702 37.650 -1.234 1.00 77.31 101 ILE A CA 1
ATOM 773 C C . ILE A 1 101 ? 0.474 38.554 -1.058 1.00 77.31 101 ILE A C 1
ATOM 775 O O . ILE A 1 101 ? -0.229 38.456 -0.051 1.00 77.31 101 ILE A O 1
ATOM 779 N N . VAL A 1 102 ? 0.141 39.368 -2.066 1.00 75.06 102 VAL A N 1
ATOM 780 C CA . VAL A 1 102 ? -1.053 40.233 -2.045 1.00 75.06 102 VAL A CA 1
ATOM 781 C C . VAL A 1 102 ? -2.343 39.409 -1.961 1.00 75.06 102 VA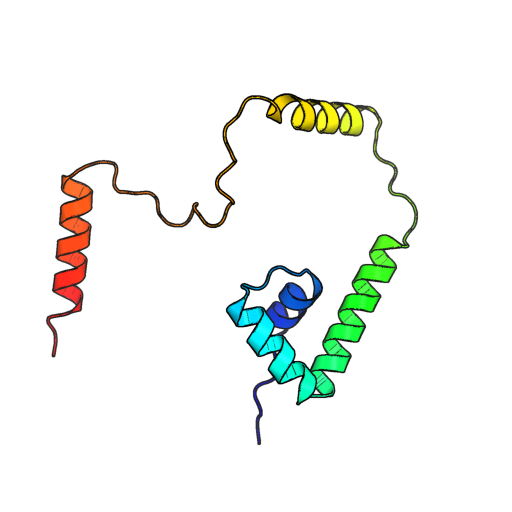L A C 1
ATOM 783 O O . VAL A 1 102 ? -3.240 39.743 -1.183 1.00 75.06 102 VAL A O 1
ATOM 786 N N . ARG A 1 103 ? -2.442 38.299 -2.709 1.00 67.19 103 ARG A N 1
ATOM 787 C CA . ARG A 1 103 ? -3.582 37.365 -2.617 1.00 67.19 103 ARG A CA 1
ATOM 788 C C . ARG A 1 103 ? -3.683 36.710 -1.234 1.00 67.19 103 ARG A C 1
ATOM 790 O O . ARG A 1 103 ? -4.799 36.516 -0.754 1.00 67.19 103 ARG A O 1
ATOM 797 N N . GLY A 1 104 ? -2.551 36.421 -0.587 1.00 66.56 104 GLY A N 1
ATOM 798 C CA . GLY A 1 104 ? -2.492 35.913 0.787 1.00 66.56 104 GLY A CA 1
ATOM 799 C C . GLY A 1 104 ? -3.033 36.911 1.814 1.00 66.56 104 GLY A C 1
ATOM 800 O O . GLY A 1 104 ? -3.879 36.553 2.630 1.00 66.56 104 GLY A O 1
ATOM 801 N N . PHE A 1 105 ? -2.638 38.182 1.712 1.00 69.06 105 PHE A N 1
ATOM 802 C CA . PHE A 1 105 ? -3.128 39.247 2.596 1.00 69.06 105 PHE A CA 1
ATOM 803 C C . PHE A 1 105 ? -4.619 39.552 2.399 1.00 69.06 105 PHE A C 1
ATOM 805 O O . PHE A 1 105 ? -5.346 39.730 3.374 1.00 69.06 105 PHE A O 1
ATOM 812 N N . ARG A 1 106 ? -5.118 39.531 1.154 1.00 59.91 106 ARG A N 1
ATOM 813 C CA . ARG A 1 106 ? -6.549 39.756 0.863 1.00 59.91 106 ARG A CA 1
ATOM 814 C C . ARG A 1 106 ? -7.468 38.685 1.448 1.00 59.91 106 ARG A C 1
ATOM 816 O O . ARG A 1 106 ? -8.630 38.974 1.707 1.00 59.91 106 ARG A O 1
ATOM 823 N N . LYS A 1 107 ? -6.969 37.461 1.643 1.00 56.00 107 LYS A N 1
ATOM 824 C CA . LYS A 1 107 ? -7.750 36.344 2.194 1.00 56.00 107 LYS A CA 1
ATOM 825 C C . LYS A 1 107 ? -7.780 36.329 3.731 1.00 56.00 107 LYS A C 1
ATOM 827 O O . LYS A 1 107 ? -8.640 35.665 4.292 1.00 56.00 107 LYS A O 1
ATOM 832 N N . GLY A 1 108 ? -6.881 37.067 4.392 1.00 54.25 108 GLY A N 1
ATOM 833 C CA . GLY A 1 108 ? -6.794 37.182 5.856 1.00 54.25 108 GLY A CA 1
ATOM 834 C C . GLY A 1 108 ? -7.412 38.453 6.458 1.00 54.25 108 GLY A C 1
ATOM 835 O O . GLY A 1 108 ? -7.313 38.641 7.663 1.00 54.25 108 GLY A O 1
ATOM 836 N N . GLY A 1 109 ? -8.018 39.329 5.646 1.00 50.97 109 GLY A N 1
ATOM 837 C CA . GLY A 1 109 ? -8.528 40.646 6.065 1.00 50.97 109 GLY A CA 1
ATOM 838 C C . GLY A 1 109 ? -10.050 40.772 6.227 1.00 50.97 109 GLY A C 1
ATOM 839 O O . GLY A 1 109 ? -10.547 41.892 6.280 1.00 50.97 109 GLY A O 1
ATOM 840 N N . SER A 1 110 ? -10.804 39.670 6.279 1.00 54.78 110 SER A N 1
ATOM 841 C CA . SER A 1 110 ? -12.214 39.689 6.705 1.00 54.78 110 SER A CA 1
ATOM 842 C C . SER A 1 110 ? -12.380 38.872 7.979 1.00 54.78 110 SER A C 1
ATOM 844 O O . SER A 1 110 ? -12.688 37.684 7.925 1.00 54.78 110 SER A O 1
ATOM 846 N N . HIS A 1 111 ? -12.159 39.541 9.105 1.00 47.28 111 HIS A N 1
ATOM 847 C CA . HIS A 1 111 ? -12.755 39.238 10.399 1.00 47.28 111 HIS A CA 1
ATOM 848 C C . HIS A 1 111 ? -13.129 40.558 11.064 1.00 47.28 111 HIS A C 1
ATOM 850 O O . HIS A 1 111 ? -12.322 41.508 10.946 1.00 47.28 111 HIS A O 1
#

pLDDT: mean 79.94, std 18.68, range [39.94, 98.19]

Secondary structure (DSSP, 8-state):
----PPPHHHHHHHHHT-S-HHHHHHHHHHHHH-HHHHHHHHHHHHHHHHHHTSPPP---HHHHHHHHHHHHTTTTS-----GGGTT----SSHHHHHHHHHHHHHHS---

Radius of gyration: 22.62 Å; chains: 1; bounding box: 46×57×45 Å

Sequence (111 aa):
MSTEHLGTEAIAAFVDGELSVVAERRAQAHLMACPECRREVAKQRQAAKRLRDSAPLHIPAELRARIADFAGSCEDSEPHRSARHLTHRPPESLSAALEQIVRGFRKGGSH

Foldseek 3Di:
DCPPADDPVLLVCLLVVNDDPVSNVVLVVVVVVDVVSVVVNVVVNVVVVCVVVDDDDDDDPVNVVVVVVVVVVPPPDDDPPPPVPPPDDDDPDPVVVVVVVVVVVVVVPDD